Protein AF-A0A7C7T2K6-F1 (afdb_monomer_lite)

Structure (mmCIF, N/CA/C/O backbone):
data_AF-A0A7C7T2K6-F1
#
_entry.id   AF-A0A7C7T2K6-F1
#
loop_
_atom_site.group_PDB
_atom_site.id
_atom_site.type_symbol
_atom_site.label_atom_id
_atom_site.label_alt_id
_atom_site.label_comp_id
_atom_site.l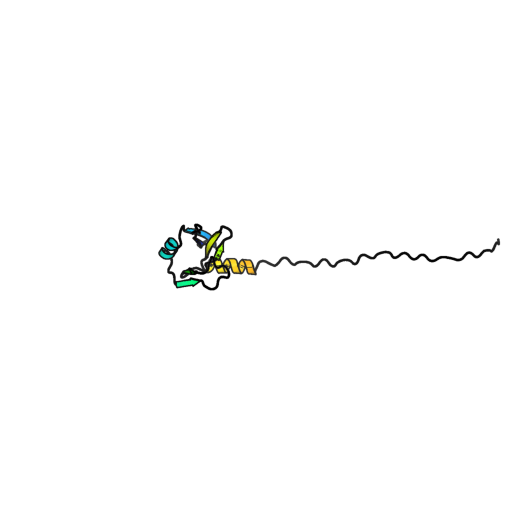abel_asym_id
_atom_site.label_entity_id
_atom_site.label_seq_id
_atom_site.pdbx_PDB_ins_code
_atom_site.Cartn_x
_atom_site.Cartn_y
_atom_site.Cartn_z
_atom_site.occupancy
_atom_site.B_iso_or_equiv
_atom_site.auth_seq_id
_atom_site.auth_comp_id
_atom_site.auth_asym_id
_atom_site.auth_atom_id
_atom_site.pdbx_PDB_model_num
ATOM 1 N N . MET A 1 1 ? -1.833 12.407 19.588 1.00 33.97 1 MET A N 1
ATOM 2 C CA . MET A 1 1 ? -1.896 13.412 18.507 1.00 33.97 1 MET A CA 1
ATOM 3 C C . MET A 1 1 ? -1.923 12.657 17.193 1.00 33.97 1 MET A C 1
ATOM 5 O O . MET A 1 1 ? -0.960 11.963 16.897 1.00 33.97 1 MET A O 1
ATOM 9 N N . ALA A 1 2 ? -3.052 12.675 16.485 1.00 42.25 2 ALA A N 1
ATOM 10 C CA . ALA A 1 2 ? -3.179 11.984 15.209 1.00 42.25 2 ALA A CA 1
ATOM 11 C C . ALA A 1 2 ? -2.419 12.794 14.154 1.00 42.25 2 ALA A C 1
ATOM 13 O O . ALA A 1 2 ? -2.930 13.795 13.653 1.00 42.25 2 ALA A O 1
ATOM 14 N N . ASN A 1 3 ? -1.171 12.410 13.867 1.00 53.78 3 ASN A N 1
ATOM 15 C CA . ASN A 1 3 ? -0.511 12.874 12.652 1.00 53.78 3 ASN A CA 1
ATOM 16 C C . ASN A 1 3 ? -1.465 12.555 11.497 1.00 53.78 3 ASN A C 1
ATOM 18 O O . ASN A 1 3 ? -1.864 11.403 11.348 1.00 53.78 3 ASN A O 1
ATOM 22 N N . GLN A 1 4 ? -1.867 13.572 10.740 1.00 61.81 4 GLN A N 1
ATOM 23 C CA . GLN A 1 4 ? -2.707 13.438 9.552 1.00 61.81 4 GLN A CA 1
ATOM 24 C C . GLN A 1 4 ? -1.940 12.595 8.525 1.00 61.81 4 GLN A C 1
ATOM 26 O O . GLN A 1 4 ? -1.130 13.109 7.757 1.00 61.81 4 GLN A O 1
ATOM 31 N N . ARG A 1 5 ? -2.107 11.273 8.590 1.00 78.62 5 ARG A N 1
ATOM 32 C CA . ARG A 1 5 ? -1.467 10.325 7.682 1.00 78.62 5 ARG A CA 1
ATOM 33 C C . ARG A 1 5 ? -2.317 10.246 6.429 1.00 78.62 5 ARG A C 1
ATOM 35 O O . ARG A 1 5 ? -3.503 9.946 6.496 1.00 78.62 5 ARG A O 1
ATOM 42 N N . THR A 1 6 ? -1.704 10.522 5.288 1.00 90.75 6 THR A N 1
ATOM 43 C CA . THR A 1 6 ? -2.339 10.293 3.991 1.00 90.75 6 THR A CA 1
ATOM 44 C C . THR A 1 6 ? -2.191 8.824 3.626 1.00 90.75 6 THR A C 1
ATOM 46 O O . THR A 1 6 ? -1.108 8.256 3.774 1.00 90.75 6 THR A O 1
ATOM 49 N N . PHE A 1 7 ? -3.260 8.216 3.127 1.00 93.00 7 PHE A N 1
ATOM 50 C CA . PHE A 1 7 ? -3.240 6.846 2.631 1.00 93.00 7 PHE A CA 1
ATOM 51 C C . PHE A 1 7 ? -3.179 6.878 1.108 1.00 93.00 7 PHE A C 1
ATOM 53 O O . PHE A 1 7 ? -4.046 7.455 0.464 1.00 93.00 7 PHE A O 1
ATOM 60 N N . ARG A 1 8 ? -2.148 6.286 0.515 1.00 94.88 8 ARG A N 1
ATOM 61 C CA . ARG A 1 8 ? -1.909 6.298 -0.928 1.00 94.88 8 ARG A CA 1
ATOM 62 C C . ARG A 1 8 ? -2.098 4.904 -1.492 1.00 94.88 8 ARG A C 1
ATOM 64 O O . ARG A 1 8 ? -1.407 3.982 -1.078 1.00 94.88 8 ARG A O 1
ATOM 71 N N . VAL A 1 9 ? -2.966 4.766 -2.485 1.00 95.31 9 VAL A N 1
ATOM 72 C CA . VAL A 1 9 ? -3.097 3.539 -3.274 1.00 95.31 9 VAL A CA 1
ATOM 73 C C . VAL A 1 9 ? -2.373 3.726 -4.597 1.00 95.31 9 VAL A C 1
ATOM 75 O O . VAL A 1 9 ? -2.717 4.615 -5.377 1.00 95.31 9 VAL A O 1
ATOM 78 N N . VAL A 1 10 ? -1.377 2.885 -4.856 1.00 95.31 10 VAL A N 1
ATOM 79 C CA . VAL A 1 10 ? -0.640 2.846 -6.118 1.00 95.31 10 VAL A CA 1
ATOM 80 C C . VAL A 1 10 ? -1.147 1.686 -6.956 1.00 95.31 10 VAL A C 1
ATOM 82 O O . VAL A 1 10 ? -1.151 0.529 -6.542 1.00 95.31 10 VAL A O 1
ATOM 85 N N . THR A 1 11 ? -1.579 2.018 -8.160 1.00 94.88 11 THR A N 1
ATOM 86 C CA . THR A 1 11 ? -2.127 1.091 -9.145 1.00 94.88 11 THR A CA 1
ATOM 87 C C . THR A 1 11 ? -1.363 1.228 -10.449 1.00 94.88 11 THR A C 1
ATOM 89 O O . THR A 1 11 ? -0.691 2.236 -10.686 1.00 94.88 11 THR A O 1
ATOM 92 N N . ARG A 1 12 ? -1.480 0.224 -11.312 1.00 92.19 12 ARG A N 1
ATOM 93 C CA . ARG A 1 12 ? -0.952 0.284 -12.670 1.00 92.19 12 ARG A CA 1
ATOM 94 C C . ARG A 1 12 ? -2.091 0.553 -13.648 1.00 92.19 12 ARG A C 1
ATOM 96 O O . ARG A 1 12 ? -3.142 -0.077 -13.580 1.00 92.19 12 ARG A O 1
ATOM 103 N N . GLY A 1 13 ? -1.916 1.533 -14.529 1.00 87.12 13 GLY A N 1
ATOM 104 C CA . GLY A 1 13 ? -2.834 1.774 -15.638 1.00 87.12 13 GLY A CA 1
ATOM 105 C C . GLY A 1 13 ? -2.653 0.734 -16.746 1.00 87.12 13 GLY A C 1
ATOM 106 O O . GLY A 1 13 ? -1.614 0.086 -16.826 1.00 87.12 13 GLY A O 1
ATOM 107 N N . ALA A 1 14 ? -3.626 0.632 -17.655 1.00 83.81 14 ALA A N 1
ATOM 108 C CA . ALA A 1 14 ? -3.577 -0.301 -18.790 1.00 83.81 14 ALA A CA 1
ATOM 109 C C . ALA A 1 14 ? -2.324 -0.138 -19.678 1.00 83.81 14 ALA A C 1
ATOM 111 O O . ALA A 1 14 ? -1.856 -1.101 -20.274 1.00 83.81 14 ALA A O 1
ATOM 112 N N . ASN A 1 15 ? -1.750 1.068 -19.721 1.00 85.56 15 ASN A N 1
ATOM 113 C CA . ASN A 1 15 ? -0.539 1.375 -20.487 1.00 85.56 15 ASN A CA 1
ATOM 114 C C . ASN A 1 15 ? 0.760 1.034 -19.735 1.00 85.56 15 ASN A C 1
ATOM 116 O O . ASN A 1 15 ? 1.849 1.276 -20.240 1.00 85.56 15 ASN A O 1
ATOM 120 N N . GLY A 1 16 ? 0.660 0.507 -18.514 1.00 83.12 16 GLY A N 1
ATOM 121 C CA . GLY A 1 16 ? 1.800 0.197 -17.660 1.00 83.12 16 GLY A CA 1
ATOM 122 C C . GLY A 1 16 ? 2.245 1.335 -16.738 1.00 83.12 16 GLY A C 1
ATOM 123 O O . GLY A 1 16 ? 3.079 1.079 -15.869 1.00 83.12 16 GLY A O 1
ATOM 124 N N . ASP A 1 17 ? 1.672 2.534 -16.875 1.00 89.38 17 ASP A N 1
ATOM 125 C CA . ASP A 1 17 ? 1.994 3.707 -16.053 1.00 89.38 17 ASP A CA 1
ATOM 126 C C . ASP A 1 17 ? 1.521 3.558 -14.602 1.00 89.38 17 ASP A C 1
ATOM 128 O O . ASP A 1 17 ? 0.419 3.069 -14.336 1.00 89.38 17 ASP A O 1
ATOM 132 N N . LEU A 1 18 ? 2.320 4.051 -13.652 1.00 92.12 18 LEU A N 1
ATOM 133 C CA . LEU A 1 18 ? 1.944 4.090 -12.240 1.00 92.12 18 LEU A CA 1
ATOM 134 C C . LEU A 1 18 ? 0.970 5.240 -11.963 1.00 92.12 18 LEU A C 1
ATOM 136 O O . LEU A 1 18 ? 1.234 6.400 -12.276 1.00 92.12 18 LEU A O 1
ATOM 140 N N . ARG A 1 19 ? -0.149 4.921 -11.313 1.00 93.62 19 ARG A N 1
ATOM 141 C CA . ARG A 1 19 ? -1.163 5.876 -10.859 1.00 93.62 19 ARG A CA 1
ATOM 142 C C . ARG A 1 19 ? -1.271 5.819 -9.348 1.00 93.62 19 ARG A C 1
ATOM 144 O O . ARG A 1 19 ? -1.485 4.752 -8.784 1.00 93.62 19 ARG A O 1
ATOM 151 N N . SER A 1 20 ? -1.155 6.972 -8.703 1.00 93.50 20 SER A N 1
ATOM 152 C CA . SER A 1 20 ? -1.324 7.104 -7.255 1.00 93.50 20 SER A CA 1
ATOM 153 C C . SER A 1 20 ? -2.622 7.838 -6.950 1.00 93.50 20 SER A C 1
ATOM 155 O O . SER A 1 20 ? -2.889 8.881 -7.547 1.00 93.50 20 SER A O 1
ATOM 157 N N . LYS A 1 21 ? -3.414 7.304 -6.023 1.00 93.25 21 LYS A N 1
ATOM 158 C CA . LYS A 1 21 ? -4.607 7.957 -5.487 1.00 93.25 21 LYS A CA 1
ATOM 159 C C . LYS A 1 21 ? -4.454 8.128 -3.98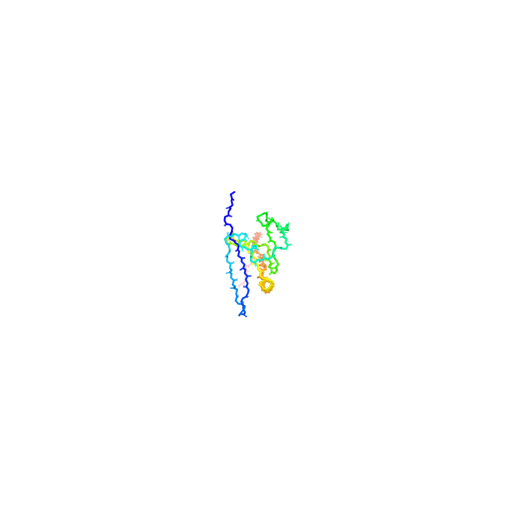3 1.00 93.25 21 LYS A C 1
ATOM 161 O O . LYS A 1 21 ? -4.268 7.144 -3.271 1.00 93.25 21 LYS A O 1
ATOM 166 N N . ASP A 1 22 ? -4.561 9.368 -3.532 1.00 93.44 22 ASP A N 1
ATOM 167 C CA . ASP A 1 22 ? -4.403 9.734 -2.130 1.00 93.44 22 ASP A CA 1
ATOM 168 C C . ASP A 1 22 ? -5.774 9.862 -1.457 1.00 93.44 22 ASP A C 1
ATOM 170 O O . ASP A 1 22 ? -6.724 10.393 -2.035 1.00 93.44 22 ASP A O 1
ATOM 174 N N . TYR A 1 23 ? -5.858 9.372 -0.227 1.00 92.12 23 TYR A N 1
ATOM 175 C CA . TYR A 1 23 ? -7.033 9.392 0.627 1.00 92.12 23 TYR A CA 1
ATOM 176 C C . TYR A 1 23 ? -6.696 10.103 1.944 1.00 92.12 23 TYR A C 1
ATOM 178 O O . TYR A 1 23 ? -5.623 9.870 2.515 1.00 92.12 23 TYR A O 1
ATOM 186 N N . PRO A 1 24 ? -7.599 10.964 2.442 1.00 90.06 24 PRO A N 1
ATOM 187 C CA . PRO A 1 24 ? -7.343 11.776 3.629 1.00 90.06 24 PRO A CA 1
ATOM 188 C C . PRO A 1 24 ? -7.473 10.990 4.941 1.00 90.06 24 PRO A C 1
ATOM 190 O O . PRO A 1 24 ? -6.942 11.424 5.958 1.00 90.06 24 PRO A O 1
ATOM 193 N N . SER A 1 25 ? -8.182 9.857 4.937 1.00 90.69 25 SER A N 1
ATOM 194 C CA . SER A 1 25 ? -8.430 9.039 6.125 1.00 90.69 25 SER A CA 1
ATOM 195 C C . SER A 1 25 ? -8.482 7.550 5.797 1.00 90.69 25 SER A C 1
ATOM 197 O O . SER A 1 25 ? -8.723 7.156 4.654 1.00 90.69 25 SER A O 1
ATOM 199 N N . GLU A 1 26 ? -8.291 6.729 6.828 1.00 89.25 26 GLU A N 1
ATOM 200 C CA . GLU A 1 26 ? -8.407 5.273 6.746 1.00 89.25 26 GLU A CA 1
ATOM 201 C C . GLU A 1 26 ? -9.836 4.850 6.395 1.00 89.25 26 GLU A C 1
ATOM 203 O O . GLU A 1 26 ? -10.040 4.016 5.520 1.00 89.25 26 GLU A O 1
ATOM 208 N N . GLU A 1 27 ? -10.834 5.496 7.005 1.00 89.69 27 GLU A N 1
ATOM 209 C CA . GLU A 1 27 ? -12.256 5.231 6.755 1.00 89.69 27 GLU A CA 1
ATOM 210 C C . GLU A 1 27 ? -12.622 5.404 5.276 1.00 89.69 27 GLU A C 1
ATOM 212 O O . GLU A 1 27 ? -13.367 4.597 4.722 1.00 89.69 27 GLU A O 1
ATOM 217 N N . SER A 1 28 ? -12.044 6.412 4.610 1.00 90.69 28 SER A N 1
ATOM 218 C CA . SER A 1 28 ? -12.247 6.633 3.171 1.00 90.69 28 SER A CA 1
ATOM 219 C C . SER A 1 28 ? -11.741 5.455 2.337 1.00 90.69 28 SER A C 1
ATOM 221 O O . SER A 1 28 ? -12.278 5.165 1.270 1.00 90.69 28 SER A O 1
ATOM 223 N N . LEU A 1 29 ? -10.690 4.783 2.810 1.00 90.56 29 LEU A N 1
ATOM 224 C CA . LEU A 1 29 ? -10.106 3.632 2.141 1.00 90.56 29 LEU A CA 1
ATOM 225 C C . LEU A 1 29 ? -10.916 2.356 2.416 1.00 90.56 29 LEU A C 1
ATOM 227 O O . LEU A 1 29 ? -11.178 1.604 1.480 1.00 90.56 29 LEU A O 1
ATOM 231 N N . VAL A 1 30 ? -11.394 2.168 3.651 1.00 92.12 30 VAL A N 1
ATOM 232 C CA . VAL A 1 30 ? -12.280 1.056 4.054 1.00 92.12 30 VAL A CA 1
ATOM 233 C C . VAL A 1 30 ? -13.620 1.087 3.313 1.00 92.12 30 VAL A C 1
ATOM 235 O O . VAL A 1 30 ? -14.159 0.044 2.962 1.00 92.12 30 VAL A O 1
ATOM 238 N N . GLN A 1 31 ? -14.156 2.270 3.005 1.00 92.00 31 GLN A N 1
ATOM 239 C CA . GLN A 1 31 ? -15.373 2.382 2.190 1.00 92.00 31 GLN A CA 1
ATOM 240 C C . GLN A 1 31 ? -15.174 1.917 0.740 1.00 92.00 31 GLN A C 1
ATOM 242 O O . GLN A 1 31 ? -16.126 1.485 0.094 1.00 92.00 31 GLN A O 1
ATOM 247 N N . MET A 1 32 ? -13.950 2.022 0.219 1.00 92.25 32 MET A N 1
ATOM 248 C CA . MET A 1 32 ? -13.624 1.701 -1.173 1.00 92.25 32 MET A CA 1
ATOM 249 C C . MET A 1 32 ? -13.074 0.280 -1.346 1.00 92.25 32 MET A C 1
ATOM 251 O O . MET A 1 32 ? -13.132 -0.261 -2.450 1.00 92.25 32 MET A O 1
ATOM 255 N N . HIS A 1 33 ? -12.523 -0.314 -0.285 1.00 93.31 33 HIS A N 1
ATOM 256 C CA . HIS A 1 33 ? -11.866 -1.616 -0.310 1.00 93.31 33 HIS A CA 1
ATOM 257 C C . HIS A 1 33 ? -12.298 -2.479 0.875 1.00 93.31 33 HIS A C 1
ATOM 259 O O . HIS A 1 33 ? -12.346 -2.028 2.013 1.00 93.31 33 HIS A O 1
ATOM 265 N N . GLU A 1 34 ? -12.541 -3.760 0.613 1.00 95.19 34 GLU A N 1
ATOM 266 C CA . GLU A 1 34 ? -12.896 -4.727 1.649 1.00 95.19 34 GLU A CA 1
ATOM 267 C C . GLU A 1 34 ? -11.695 -5.000 2.566 1.00 95.19 34 GLU A C 1
ATOM 269 O O . GLU A 1 34 ? -10.661 -5.502 2.117 1.00 95.19 34 GLU A O 1
ATOM 274 N N . GLN A 1 35 ? -11.823 -4.668 3.851 1.00 94.88 35 GLN A N 1
ATOM 275 C CA . GLN A 1 35 ? -10.833 -5.024 4.861 1.00 94.88 35 GLN A CA 1
ATOM 276 C C . GLN A 1 35 ? -10.898 -6.531 5.137 1.00 94.88 35 GLN A C 1
ATOM 278 O O . GLN A 1 35 ? -11.943 -7.056 5.510 1.00 94.88 35 GLN A O 1
ATOM 283 N N . ILE A 1 36 ? -9.765 -7.215 4.994 1.00 94.81 36 ILE A N 1
ATOM 284 C CA . ILE A 1 36 ? -9.630 -8.659 5.248 1.00 94.81 36 ILE A CA 1
ATOM 285 C C . ILE A 1 36 ? -8.901 -8.965 6.554 1.00 94.81 36 ILE A C 1
ATOM 287 O O . ILE A 1 36 ? -8.920 -10.100 7.024 1.00 94.81 36 ILE A O 1
ATOM 291 N N . GLY A 1 37 ? -8.242 -7.969 7.142 1.00 93.44 37 GLY A N 1
ATOM 292 C CA . GLY A 1 37 ? -7.513 -8.143 8.384 1.00 93.44 37 GLY A CA 1
ATOM 293 C C . GLY A 1 37 ? -6.786 -6.885 8.821 1.00 93.44 37 GLY A C 1
ATOM 294 O O . GLY A 1 37 ? -7.101 -5.770 8.399 1.00 93.44 37 GLY A O 1
ATOM 295 N N . VAL A 1 38 ? -5.805 -7.096 9.686 1.00 93.69 38 VAL A N 1
ATOM 296 C CA . VAL A 1 38 ? -4.975 -6.065 10.301 1.00 93.69 38 VAL A CA 1
ATOM 297 C C . VAL A 1 38 ? -3.525 -6.540 10.265 1.00 93.69 38 VAL A C 1
ATOM 299 O O . VAL A 1 38 ? -3.267 -7.725 10.475 1.00 93.69 38 VAL A O 1
ATOM 302 N N . ASP A 1 39 ? -2.587 -5.638 9.986 1.00 90.31 39 ASP A N 1
ATOM 303 C CA . ASP A 1 39 ? -1.161 -5.963 9.991 1.00 90.31 39 ASP A CA 1
ATOM 304 C C . ASP A 1 39 ? -0.581 -5.991 11.415 1.00 90.31 39 ASP A C 1
ATOM 306 O O . ASP A 1 39 ? -0.690 -5.015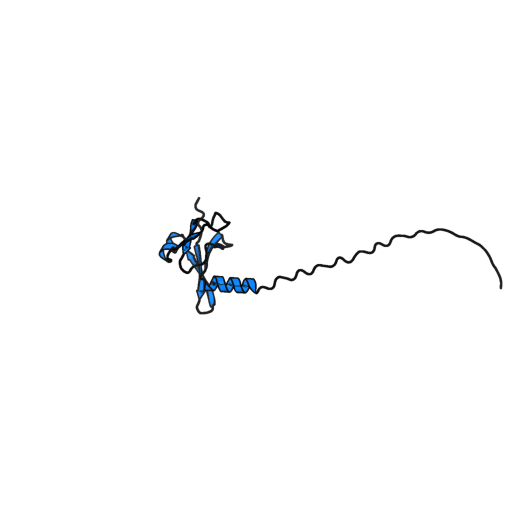 12.157 1.00 90.31 39 ASP A O 1
ATOM 310 N N . ASP A 1 40 ? 0.080 -7.093 11.784 1.00 88.81 40 ASP A N 1
ATOM 311 C CA . ASP A 1 40 ? 0.841 -7.232 13.042 1.00 88.81 40 ASP A CA 1
ATOM 312 C C . ASP A 1 40 ? 2.315 -7.626 12.804 1.00 88.81 40 ASP A C 1
ATOM 314 O O . ASP A 1 40 ? 3.107 -7.800 13.730 1.00 88.81 40 ASP A O 1
ATOM 318 N N . CYS A 1 41 ? 2.739 -7.754 11.546 1.00 81.19 41 CYS A N 1
ATOM 319 C CA . CYS A 1 41 ? 4.080 -8.242 11.222 1.00 81.19 41 CYS A CA 1
ATOM 320 C C . CYS A 1 41 ? 5.108 -7.114 11.044 1.00 81.19 41 CYS A C 1
ATOM 322 O O . CYS A 1 41 ? 6.313 -7.374 11.105 1.00 81.19 41 CYS A O 1
ATOM 324 N N . SER A 1 42 ? 4.674 -5.865 10.853 1.00 82.44 42 SER A N 1
ATOM 325 C CA . SER A 1 42 ? 5.582 -4.737 10.618 1.00 82.44 42 SER A CA 1
ATOM 326 C C . SER A 1 42 ? 6.526 -4.464 11.795 1.00 82.44 42 SER A C 1
ATOM 328 O O . SER A 1 42 ? 6.142 -4.500 12.963 1.00 82.44 42 SER A O 1
ATOM 330 N N . THR A 1 43 ? 7.789 -4.139 11.514 1.00 82.62 43 THR A N 1
ATOM 331 C CA . THR A 1 43 ? 8.734 -3.657 12.543 1.00 82.62 43 THR A CA 1
ATOM 332 C C . THR A 1 43 ? 8.406 -2.240 13.003 1.00 82.62 43 THR A C 1
ATOM 334 O O . THR A 1 43 ? 8.717 -1.867 14.132 1.00 82.62 43 THR A O 1
ATOM 337 N N . ASP A 1 44 ? 7.745 -1.464 12.148 1.00 83.12 44 ASP A N 1
ATOM 338 C CA . ASP A 1 44 ? 7.250 -0.142 12.489 1.00 83.12 44 ASP A CA 1
ATOM 339 C C . ASP A 1 44 ? 5.907 -0.237 13.227 1.00 83.12 44 ASP A C 1
ATOM 341 O O . ASP A 1 44 ? 4.879 -0.595 12.648 1.00 83.12 44 ASP A O 1
ATOM 345 N N . LEU A 1 45 ? 5.907 0.138 14.511 1.00 82.75 45 LEU A N 1
ATOM 346 C CA . LEU A 1 45 ? 4.697 0.235 15.338 1.00 82.75 45 LEU A CA 1
ATOM 347 C C . LEU A 1 45 ? 3.676 1.219 14.760 1.00 82.75 45 LEU A C 1
ATOM 349 O O . LEU A 1 45 ? 2.499 1.147 15.093 1.00 82.75 45 LEU A O 1
ATOM 353 N N . SER A 1 46 ? 4.123 2.148 13.912 1.00 82.31 46 SER A N 1
ATOM 354 C CA . SER A 1 46 ? 3.248 3.105 13.250 1.00 82.31 46 SER A CA 1
ATOM 355 C C . SER A 1 46 ? 2.378 2.456 12.162 1.00 82.31 46 SER A C 1
ATOM 357 O O . SER A 1 46 ? 1.311 2.995 11.863 1.00 82.31 46 SER A O 1
ATOM 359 N N . LEU A 1 47 ? 2.800 1.307 11.620 1.00 87.12 47 LEU A N 1
ATOM 360 C CA . LEU A 1 47 ? 2.076 0.541 10.601 1.00 87.12 47 LEU A CA 1
ATOM 361 C C . LEU A 1 47 ? 1.278 -0.627 11.177 1.00 87.12 47 LEU A C 1
ATOM 363 O O . LEU A 1 47 ? 0.276 -1.026 10.589 1.00 87.12 47 LEU A O 1
ATOM 367 N N . ARG A 1 48 ? 1.701 -1.161 12.328 1.00 89.62 48 ARG A N 1
ATOM 368 C CA . ARG A 1 48 ? 0.928 -2.184 13.036 1.00 89.62 48 ARG A CA 1
ATOM 369 C C . ARG A 1 48 ? -0.461 -1.668 13.377 1.00 89.62 48 ARG A C 1
ATOM 371 O O . ARG A 1 48 ? -0.639 -0.502 13.728 1.00 89.62 48 ARG A O 1
ATOM 378 N N . GLY A 1 49 ? -1.443 -2.554 13.316 1.00 90.00 49 GLY A N 1
ATOM 379 C CA . GLY A 1 49 ? -2.831 -2.199 13.577 1.00 90.00 49 GLY A CA 1
ATOM 380 C C . GLY A 1 49 ? -3.550 -1.598 12.369 1.00 90.00 49 GLY A C 1
ATOM 381 O O . GLY A 1 49 ? -4.766 -1.440 12.431 1.00 90.00 49 GLY A O 1
ATOM 382 N N . LEU A 1 50 ? -2.846 -1.300 11.270 1.00 92.69 50 LEU A N 1
ATOM 383 C CA . LEU A 1 50 ? -3.480 -0.792 10.058 1.00 92.69 50 LEU A CA 1
ATOM 384 C C . LEU A 1 50 ? -4.169 -1.911 9.259 1.00 92.69 50 LEU A C 1
ATOM 386 O O . LEU A 1 50 ? -3.722 -3.064 9.278 1.00 92.69 50 LEU A O 1
ATOM 390 N N . PRO A 1 51 ? -5.244 -1.577 8.531 1.00 94.25 51 PRO A N 1
ATOM 391 C CA . PRO A 1 51 ? -6.047 -2.537 7.794 1.00 94.25 51 PRO A CA 1
ATOM 392 C C . PRO A 1 51 ? -5.286 -3.142 6.614 1.00 94.25 51 PRO A C 1
ATOM 394 O O . PRO A 1 51 ? -4.655 -2.445 5.822 1.00 94.25 51 PRO A O 1
ATOM 397 N N . ILE A 1 52 ? -5.427 -4.454 6.452 1.00 94.44 52 ILE A N 1
ATOM 398 C CA . ILE A 1 52 ? -5.064 -5.152 5.221 1.00 94.44 52 ILE A CA 1
ATOM 399 C C . ILE A 1 52 ? -6.329 -5.258 4.375 1.00 94.44 52 ILE A C 1
ATOM 401 O O . ILE A 1 52 ? -7.368 -5.719 4.854 1.00 94.44 52 ILE A O 1
ATOM 405 N N . PHE A 1 53 ? -6.238 -4.849 3.112 1.00 95.81 53 PHE A N 1
ATOM 406 C CA . PHE A 1 53 ? -7.366 -4.822 2.185 1.00 95.81 53 PHE A CA 1
ATOM 407 C C . PHE A 1 53 ? -7.272 -5.915 1.126 1.00 95.81 53 PHE A C 1
ATOM 409 O O . PHE A 1 53 ? -6.193 -6.255 0.639 1.00 95.81 53 PHE A O 1
ATOM 416 N N . ARG A 1 54 ? -8.427 -6.430 0.700 1.00 95.06 54 ARG A N 1
ATOM 417 C CA . ARG A 1 54 ? -8.514 -7.391 -0.397 1.00 95.06 54 ARG A CA 1
ATOM 418 C C . ARG A 1 54 ? -7.981 -6.773 -1.690 1.00 95.06 54 ARG A C 1
ATOM 420 O O . ARG A 1 54 ? -8.468 -5.743 -2.148 1.00 95.06 54 ARG A O 1
ATOM 427 N N . GLY A 1 55 ? -7.008 -7.442 -2.307 1.00 93.94 55 GLY A N 1
ATOM 428 C CA . GLY A 1 55 ? -6.439 -7.018 -3.590 1.00 93.94 55 GLY A CA 1
ATOM 429 C C . GLY A 1 55 ? -5.462 -5.843 -3.502 1.00 93.94 55 GLY A C 1
ATOM 430 O O . GLY A 1 55 ? -5.058 -5.331 -4.544 1.00 93.94 55 GLY A O 1
ATOM 431 N N . LEU A 1 56 ? -5.063 -5.436 -2.295 1.00 95.62 56 LEU A N 1
ATOM 432 C CA . LEU A 1 56 ? -3.972 -4.495 -2.068 1.00 95.62 56 LEU A CA 1
ATOM 433 C C . LEU A 1 56 ? -2.875 -5.157 -1.225 1.00 95.62 56 LEU A C 1
ATOM 435 O O . LEU A 1 56 ? -3.137 -5.995 -0.369 1.00 95.62 56 LEU A O 1
ATOM 439 N N . ILE A 1 57 ? -1.638 -4.759 -1.485 1.00 94.81 57 ILE A N 1
ATOM 440 C CA . ILE A 1 57 ? -0.420 -5.144 -0.783 1.00 94.81 57 ILE A CA 1
ATOM 441 C C . ILE A 1 57 ? 0.028 -3.940 0.043 1.00 94.81 57 ILE A C 1
ATOM 443 O O . ILE A 1 57 ? 0.128 -2.831 -0.478 1.00 94.81 57 ILE A O 1
ATOM 447 N N . GLY A 1 58 ? 0.294 -4.136 1.326 1.00 86.94 58 GLY A N 1
ATOM 448 C CA . GLY A 1 58 ? 0.560 -3.053 2.278 1.00 86.94 58 GLY A CA 1
ATOM 449 C C . GLY A 1 58 ? -0.341 -3.196 3.502 1.00 86.94 58 GLY A C 1
ATOM 450 O O . GLY A 1 58 ? -1.302 -3.966 3.451 1.00 86.94 58 GLY A O 1
ATOM 451 N N . PRO A 1 59 ? -0.030 -2.523 4.617 1.00 92.69 59 PRO A N 1
ATOM 452 C CA . PRO A 1 59 ? 0.529 -1.170 4.726 1.00 92.69 59 PRO A CA 1
ATOM 453 C C . PRO A 1 59 ? 2.057 -1.091 4.598 1.00 92.69 59 PRO A C 1
ATOM 455 O O . PRO A 1 59 ? 2.791 -1.836 5.236 1.00 92.69 59 PRO A O 1
ATOM 458 N N . MET A 1 60 ? 2.558 -0.143 3.805 1.00 92.19 60 MET A N 1
ATOM 459 C CA . MET A 1 60 ? 3.992 0.145 3.688 1.00 92.19 60 MET A CA 1
ATOM 460 C C . MET A 1 60 ? 4.286 1.619 3.983 1.00 92.19 60 MET A C 1
ATOM 462 O O . MET A 1 60 ? 3.467 2.483 3.660 1.00 92.19 60 MET A O 1
ATOM 466 N N . PRO A 1 61 ? 5.453 1.950 4.557 1.00 90.25 61 PRO A N 1
ATOM 467 C CA . PRO A 1 61 ? 5.823 3.337 4.783 1.00 90.25 61 PRO A CA 1
ATOM 468 C C . PRO A 1 61 ? 6.267 3.983 3.463 1.00 90.25 61 PRO A C 1
ATOM 470 O O . PRO A 1 61 ? 7.113 3.445 2.748 1.00 90.25 61 PRO A O 1
ATOM 473 N N . ASP A 1 62 ? 5.728 5.159 3.142 1.00 86.56 62 ASP A N 1
ATOM 474 C CA . ASP A 1 62 ? 6.234 6.003 2.059 1.00 86.56 62 ASP A CA 1
ATOM 475 C C . ASP A 1 62 ? 7.190 7.067 2.620 1.00 86.56 62 ASP A C 1
ATOM 477 O O . ASP A 1 62 ? 6.973 7.653 3.681 1.00 86.56 62 ASP A O 1
ATOM 481 N N . SER A 1 63 ? 8.222 7.387 1.843 1.00 77.31 63 SER A N 1
ATOM 482 C CA . SER A 1 63 ? 9.205 8.447 2.101 1.00 77.31 63 SER A CA 1
ATOM 483 C C . SER A 1 63 ? 8.590 9.825 2.391 1.00 77.31 63 SER A C 1
ATOM 485 O O . SER A 1 63 ? 9.228 10.666 3.019 1.00 77.31 63 SER A O 1
ATOM 487 N N . LYS A 1 64 ? 7.343 10.060 1.963 1.00 78.06 64 LYS A N 1
ATOM 488 C CA . LYS A 1 64 ? 6.596 11.310 2.186 1.00 78.06 64 LYS A CA 1
ATOM 489 C C . LYS A 1 64 ? 5.733 11.302 3.457 1.00 78.06 64 LYS A C 1
ATOM 491 O O . LYS A 1 64 ? 4.881 12.171 3.605 1.00 78.06 64 LYS A O 1
ATOM 496 N N . GLY A 1 65 ? 5.903 10.317 4.343 1.00 84.19 65 GLY A N 1
ATOM 497 C CA . GLY A 1 65 ? 5.092 10.171 5.561 1.00 84.19 65 GLY A CA 1
ATOM 498 C C . GLY A 1 65 ? 3.654 9.701 5.303 1.00 84.19 65 GLY A C 1
ATOM 499 O O . GLY A 1 65 ? 2.816 9.760 6.201 1.00 84.19 65 GLY A O 1
ATOM 500 N N . ALA A 1 66 ? 3.370 9.244 4.081 1.00 89.94 66 ALA A N 1
ATOM 501 C CA . ALA A 1 66 ? 2.120 8.592 3.716 1.00 89.94 66 ALA A CA 1
ATOM 502 C C . ALA A 1 66 ? 2.220 7.079 3.960 1.00 89.94 66 ALA A C 1
ATOM 504 O O . ALA A 1 66 ? 3.307 6.502 3.904 1.00 89.94 66 ALA A O 1
ATOM 505 N N . ILE A 1 67 ? 1.083 6.432 4.194 1.00 93.12 67 ILE A N 1
ATOM 506 C CA . ILE A 1 67 ? 0.977 4.970 4.204 1.00 93.12 67 ILE A CA 1
ATOM 507 C C . ILE A 1 67 ? 0.609 4.534 2.794 1.00 93.12 67 ILE A C 1
ATOM 509 O O . ILE A 1 67 ? -0.382 5.008 2.240 1.00 93.12 67 ILE A O 1
ATOM 513 N N . ARG A 1 68 ? 1.398 3.640 2.209 1.00 94.44 68 ARG A N 1
ATOM 514 C CA . ARG A 1 68 ? 1.224 3.167 0.841 1.00 94.44 68 ARG A CA 1
ATOM 515 C C . ARG A 1 68 ? 0.626 1.768 0.812 1.00 94.44 68 ARG A C 1
ATOM 517 O O . ARG A 1 68 ? 1.097 0.864 1.499 1.00 94.44 68 ARG A O 1
ATOM 524 N N . TYR A 1 69 ? -0.368 1.609 -0.045 1.00 95.56 69 TYR A N 1
ATOM 525 C CA . TYR A 1 69 ? -0.903 0.339 -0.502 1.00 95.56 69 TYR A CA 1
ATOM 526 C C . TYR A 1 69 ? -0.676 0.228 -2.005 1.00 95.56 69 TYR A C 1
ATOM 528 O O . TYR A 1 69 ? -0.740 1.223 -2.725 1.00 95.56 69 TYR A O 1
ATOM 536 N N . GLU A 1 70 ? -0.418 -0.972 -2.494 1.00 95.25 70 GLU A N 1
ATOM 537 C CA . GLU A 1 70 ? -0.073 -1.232 -3.889 1.00 95.25 70 GLU A CA 1
ATOM 538 C C . GLU A 1 70 ? -0.942 -2.357 -4.439 1.00 95.25 70 GLU A C 1
ATOM 540 O O . GLU A 1 70 ? -1.226 -3.324 -3.744 1.00 95.25 70 GLU A O 1
ATOM 545 N N . THR A 1 71 ? -1.356 -2.289 -5.699 1.00 95.38 71 THR A N 1
ATOM 546 C CA . THR A 1 71 ? -1.919 -3.482 -6.355 1.00 95.38 71 THR A CA 1
ATOM 547 C C . THR A 1 71 ? -0.833 -4.553 -6.532 1.00 95.38 71 THR A C 1
ATOM 549 O O . THR A 1 71 ? 0.323 -4.179 -6.756 1.00 95.38 71 THR A O 1
ATOM 552 N N . PRO A 1 72 ? -1.172 -5.858 -6.538 1.00 94.69 72 PRO A N 1
ATOM 553 C CA . PRO A 1 72 ? -0.209 -6.944 -6.740 1.00 94.69 72 PRO A CA 1
ATOM 554 C C . PRO A 1 72 ? 0.702 -6.744 -7.956 1.00 94.69 72 PRO A C 1
ATOM 556 O O . PRO A 1 72 ? 1.907 -6.951 -7.867 1.00 94.69 72 PRO A O 1
ATOM 559 N N . GLU A 1 73 ? 0.157 -6.240 -9.066 1.00 93.38 73 GLU A N 1
ATOM 560 C CA . GLU A 1 73 ? 0.927 -5.966 -10.284 1.00 93.38 73 GLU A CA 1
ATOM 561 C C . GLU A 1 73 ? 2.042 -4.930 -10.082 1.00 93.38 73 GLU A C 1
ATOM 563 O O . GLU A 1 73 ? 3.139 -5.078 -10.625 1.00 93.38 73 GLU A O 1
ATOM 568 N N . VAL A 1 74 ? 1.766 -3.875 -9.309 1.00 94.69 74 VAL A N 1
ATOM 569 C CA . VAL A 1 74 ? 2.744 -2.827 -8.985 1.00 94.69 74 VAL A CA 1
ATOM 570 C C . VAL A 1 74 ? 3.835 -3.416 -8.106 1.00 94.69 74 VAL A C 1
ATOM 572 O O . VAL A 1 74 ? 5.011 -3.301 -8.450 1.00 94.69 74 VAL A O 1
ATOM 575 N N . PHE A 1 75 ? 3.438 -4.107 -7.036 1.00 93.88 75 PHE A N 1
ATOM 576 C CA . PHE A 1 75 ? 4.368 -4.745 -6.112 1.00 93.88 75 PHE A CA 1
ATOM 577 C C . PHE A 1 75 ? 5.300 -5.719 -6.841 1.00 93.88 75 PHE A C 1
ATOM 579 O O . PHE A 1 75 ? 6.520 -5.648 -6.696 1.00 93.88 75 PHE A O 1
ATOM 586 N N . GLU A 1 76 ? 4.749 -6.597 -7.681 1.00 92.94 76 GLU A N 1
ATOM 587 C CA . GLU A 1 76 ? 5.536 -7.546 -8.463 1.00 92.94 76 GLU A CA 1
ATOM 588 C C . GLU A 1 76 ? 6.501 -6.857 -9.424 1.00 92.94 76 GLU A C 1
ATOM 590 O O . GLU A 1 76 ? 7.654 -7.271 -9.532 1.00 92.94 76 GLU A O 1
ATOM 595 N N . THR A 1 77 ? 6.043 -5.830 -10.141 1.00 91.56 77 THR A N 1
ATOM 596 C CA . THR A 1 77 ? 6.872 -5.133 -11.132 1.00 91.56 77 THR A CA 1
ATOM 597 C C . THR A 1 77 ? 8.032 -4.418 -10.445 1.00 91.56 77 THR A C 1
ATOM 599 O O . THR A 1 77 ? 9.184 -4.649 -10.809 1.00 91.56 77 THR A O 1
ATOM 602 N N . LEU A 1 78 ? 7.752 -3.640 -9.394 1.00 89.88 78 LEU A N 1
ATOM 603 C CA . LEU A 1 78 ? 8.778 -2.922 -8.635 1.00 89.88 78 LEU A CA 1
ATOM 604 C C . LEU A 1 78 ? 9.761 -3.883 -7.958 1.00 89.88 78 LEU A C 1
ATOM 606 O O . LEU A 1 78 ? 10.967 -3.637 -7.950 1.00 89.88 78 LEU A O 1
ATOM 610 N N . THR A 1 79 ? 9.272 -5.012 -7.443 1.00 89.62 79 THR A N 1
ATOM 611 C CA . THR A 1 79 ? 10.128 -6.036 -6.827 1.00 89.62 79 THR A CA 1
ATOM 612 C C . THR A 1 79 ? 11.032 -6.709 -7.864 1.00 89.62 79 THR A C 1
ATOM 614 O O . THR A 1 79 ? 12.218 -6.935 -7.604 1.00 89.62 79 THR A O 1
ATOM 617 N N . LYS A 1 80 ? 10.514 -6.999 -9.065 1.00 91.44 80 LYS A N 1
ATOM 618 C CA . LYS A 1 80 ? 11.305 -7.545 -10.181 1.00 91.44 80 LYS A CA 1
ATOM 619 C C . LYS A 1 80 ? 12.363 -6.546 -10.650 1.00 91.44 80 LYS A C 1
ATOM 621 O O . LYS A 1 80 ? 13.516 -6.929 -10.816 1.00 91.44 80 LYS A O 1
ATOM 626 N N . GLU A 1 81 ? 12.007 -5.274 -10.817 1.00 89.88 81 GLU A N 1
ATOM 627 C CA . GLU A 1 81 ? 12.956 -4.210 -11.176 1.00 89.88 81 GLU A CA 1
ATOM 628 C C . GLU A 1 81 ? 14.069 -4.068 -10.139 1.00 89.88 81 GLU A C 1
ATOM 630 O O . GLU A 1 81 ? 15.246 -4.023 -10.498 1.00 89.88 81 GLU A O 1
ATOM 635 N N . TRP A 1 82 ? 13.711 -4.080 -8.854 1.00 87.62 82 TRP A N 1
ATOM 636 C CA . TRP A 1 82 ? 14.679 -4.043 -7.765 1.00 87.62 82 TRP A CA 1
ATOM 637 C C . TRP A 1 82 ? 15.619 -5.256 -7.781 1.00 87.62 82 TRP A C 1
ATOM 639 O O . TRP A 1 82 ? 16.827 -5.099 -7.625 1.00 87.62 82 TRP A O 1
ATOM 649 N N . THR A 1 83 ? 15.091 -6.453 -8.045 1.00 87.25 83 THR A N 1
ATOM 650 C CA . THR A 1 83 ? 15.895 -7.685 -8.146 1.00 87.25 83 THR A CA 1
ATOM 651 C C . THR A 1 83 ? 16.837 -7.658 -9.356 1.00 87.25 83 THR A C 1
ATOM 653 O O . THR A 1 83 ? 17.955 -8.167 -9.292 1.00 87.25 83 THR A O 1
ATOM 656 N N . ASN A 1 84 ? 16.407 -7.040 -10.459 1.00 89.06 84 ASN A N 1
ATOM 657 C CA . ASN A 1 84 ? 17.191 -6.920 -11.689 1.00 89.06 84 ASN A CA 1
ATOM 658 C C . ASN A 1 84 ? 18.240 -5.799 -11.636 1.00 89.06 84 ASN A C 1
ATOM 660 O O . ASN A 1 84 ? 19.143 -5.766 -12.478 1.00 89.06 84 ASN A O 1
ATOM 664 N N . ALA A 1 85 ? 18.148 -4.881 -10.670 1.00 83.62 85 ALA A N 1
ATOM 665 C CA . ALA A 1 85 ? 19.139 -3.836 -10.476 1.00 83.62 85 ALA A CA 1
ATOM 666 C C . ALA A 1 85 ? 20.481 -4.466 -10.059 1.00 83.62 85 ALA A C 1
ATOM 668 O O . ALA A 1 85 ? 20.674 -4.885 -8.918 1.00 83.62 85 ALA A O 1
ATOM 669 N N . GLN A 1 86 ? 21.425 -4.548 -11.005 1.00 76.50 86 GLN A N 1
ATOM 670 C CA . GLN A 1 86 ? 22.769 -5.076 -10.757 1.00 76.50 86 GLN A CA 1
ATOM 671 C C . GLN A 1 86 ? 23.421 -4.322 -9.587 1.00 76.50 86 GLN A C 1
ATOM 673 O O . GLN A 1 86 ? 23.588 -3.099 -9.668 1.00 76.50 86 GLN A O 1
ATOM 678 N N . PRO A 1 87 ? 23.835 -5.015 -8.511 1.00 75.50 87 PRO A N 1
ATOM 679 C CA . PRO A 1 87 ? 24.530 -4.358 -7.420 1.00 75.50 87 PRO A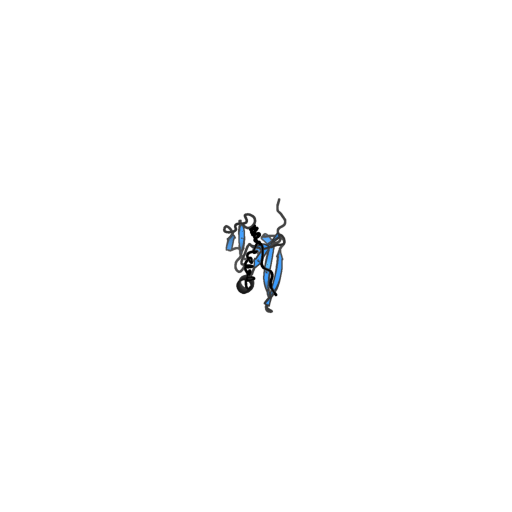 CA 1
ATOM 680 C C . PRO A 1 87 ? 25.853 -3.801 -7.946 1.00 75.50 87 PRO A C 1
ATOM 682 O O . PRO A 1 87 ? 26.615 -4.504 -8.615 1.00 75.50 87 PRO A O 1
ATOM 685 N N . VAL A 1 88 ? 26.143 -2.535 -7.631 1.00 77.75 88 VAL A N 1
ATOM 686 C CA . VAL A 1 88 ? 27.416 -1.900 -7.991 1.00 77.75 88 VAL A CA 1
ATOM 687 C C . VAL A 1 88 ? 28.550 -2.764 -7.440 1.00 77.75 88 VAL A C 1
ATOM 689 O O . VAL A 1 88 ? 28.754 -2.843 -6.225 1.00 77.75 88 VAL A O 1
ATOM 692 N N . ARG A 1 89 ? 29.281 -3.448 -8.332 1.00 74.56 89 ARG A N 1
ATOM 693 C CA . ARG A 1 89 ? 30.427 -4.282 -7.961 1.00 74.56 89 ARG A CA 1
ATOM 694 C C . ARG A 1 89 ? 31.465 -3.395 -7.290 1.00 74.56 89 ARG A C 1
ATOM 696 O O . ARG A 1 89 ? 32.179 -2.640 -7.943 1.00 74.56 89 ARG A O 1
ATOM 703 N N . ARG A 1 90 ? 31.551 -3.488 -5.965 1.00 71.62 90 ARG A N 1
ATOM 704 C CA . ARG A 1 90 ? 32.546 -2.769 -5.175 1.00 71.62 90 ARG A CA 1
ATOM 705 C C . ARG A 1 90 ? 33.912 -3.401 -5.435 1.00 71.62 90 ARG A C 1
ATOM 707 O O . ARG A 1 90 ? 34.265 -4.411 -4.830 1.00 71.62 90 ARG A O 1
ATOM 714 N N . THR A 1 91 ? 34.678 -2.828 -6.358 1.00 70.31 91 THR A N 1
ATOM 715 C CA . THR A 1 91 ? 36.058 -3.240 -6.621 1.00 70.31 91 THR A CA 1
ATOM 716 C C . THR A 1 91 ? 36.884 -2.965 -5.368 1.00 70.31 91 THR A C 1
ATOM 718 O O . THR A 1 91 ? 37.059 -1.814 -4.961 1.00 70.31 91 THR A O 1
ATOM 721 N N . ARG A 1 92 ? 37.384 -4.019 -4.713 1.00 72.56 92 ARG A N 1
ATOM 722 C CA . ARG A 1 92 ? 38.395 -3.861 -3.663 1.00 72.56 92 ARG A CA 1
ATOM 723 C C . ARG A 1 92 ? 39.633 -3.257 -4.323 1.00 72.56 92 ARG A C 1
ATOM 725 O O . ARG A 1 92 ? 40.255 -3.909 -5.155 1.00 72.56 92 ARG A O 1
ATOM 732 N N . ARG A 1 93 ? 39.987 -2.017 -3.969 1.00 66.50 93 ARG A N 1
ATOM 733 C CA . ARG A 1 93 ? 41.314 -1.478 -4.283 1.00 66.50 93 ARG A CA 1
ATOM 734 C C . ARG A 1 93 ? 42.320 -2.351 -3.540 1.00 66.50 93 ARG A C 1
ATOM 736 O O . ARG A 1 93 ? 42.369 -2.315 -2.313 1.00 66.50 93 ARG A O 1
ATOM 743 N N . SER A 1 94 ? 43.072 -3.169 -4.269 1.00 60.06 94 SER A N 1
ATOM 744 C CA . SER A 1 94 ? 44.280 -3.793 -3.742 1.00 60.06 94 SER A CA 1
ATOM 745 C C . SER A 1 94 ? 45.208 -2.664 -3.304 1.00 60.06 94 SER A C 1
ATOM 747 O O . SER A 1 94 ? 45.648 -1.872 -4.136 1.00 60.06 94 SER A O 1
ATOM 749 N N . ALA A 1 95 ? 45.437 -2.539 -1.999 1.00 58.94 95 ALA A N 1
ATOM 750 C CA . ALA A 1 95 ? 46.433 -1.623 -1.478 1.00 58.94 95 ALA A CA 1
ATOM 751 C C . ALA A 1 95 ? 47.799 -2.066 -2.014 1.00 58.94 95 ALA A C 1
ATOM 753 O O . ALA A 1 95 ? 48.279 -3.147 -1.677 1.00 58.94 95 ALA A O 1
ATOM 754 N N . THR A 1 96 ? 48.398 -1.260 -2.886 1.00 62.28 96 THR A N 1
ATOM 755 C CA . THR A 1 96 ? 49.789 -1.429 -3.302 1.00 62.28 96 THR A CA 1
ATOM 756 C C . THR A 1 96 ? 50.659 -1.252 -2.053 1.00 62.28 96 THR A C 1
ATOM 758 O O . THR A 1 96 ? 50.573 -0.190 -1.428 1.00 62.28 96 THR A O 1
ATOM 761 N N . PRO A 1 97 ? 51.456 -2.247 -1.628 1.00 51.31 97 PRO A N 1
ATOM 762 C CA . PRO A 1 97 ? 52.336 -2.069 -0.483 1.00 51.31 97 PRO A CA 1
ATOM 763 C C . PRO A 1 97 ? 53.390 -1.015 -0.838 1.00 51.31 97 PRO A C 1
ATOM 765 O O . PRO A 1 97 ? 54.150 -1.169 -1.791 1.00 51.31 97 PRO A O 1
ATOM 768 N N . GLN A 1 98 ? 53.394 0.088 -0.090 1.00 51.66 98 GLN A N 1
ATOM 769 C CA . GLN A 1 98 ? 54.406 1.134 -0.187 1.00 51.66 98 GLN A CA 1
ATOM 770 C C . GLN A 1 98 ? 55.751 0.550 0.258 1.00 51.66 98 GLN A C 1
ATOM 772 O O . GLN A 1 98 ? 55.944 0.251 1.435 1.00 51.66 98 GLN A O 1
ATOM 777 N N . SER A 1 99 ? 56.679 0.363 -0.680 1.00 49.81 99 SER A N 1
ATOM 778 C CA . SER A 1 99 ? 58.065 0.016 -0.376 1.00 49.81 99 SER A CA 1
ATOM 779 C C . SER A 1 99 ? 58.771 1.233 0.226 1.00 49.81 99 SER A C 1
ATOM 781 O O . SER A 1 99 ? 59.117 2.176 -0.486 1.00 49.81 99 SER A O 1
ATOM 783 N N . THR A 1 100 ? 58.984 1.222 1.537 1.00 46.19 100 THR A N 1
ATOM 784 C CA . THR A 1 100 ? 59.876 2.156 2.229 1.00 46.19 100 THR A CA 1
ATOM 785 C C . THR A 1 100 ? 61.338 1.822 1.887 1.00 46.19 100 THR A C 1
ATOM 787 O O . THR A 1 100 ? 61.746 0.667 2.033 1.00 46.19 100 THR A O 1
ATOM 790 N N . PRO A 1 101 ? 62.176 2.778 1.437 1.00 45.31 101 PRO A N 1
ATOM 791 C CA . PRO A 1 101 ? 63.593 2.511 1.238 1.00 45.31 101 PRO A CA 1
ATOM 792 C C . PRO A 1 101 ? 64.309 2.588 2.592 1.00 45.31 101 PRO A C 1
ATOM 794 O O . PRO A 1 101 ? 64.573 3.668 3.119 1.00 45.31 101 PRO A O 1
ATOM 797 N N . HIS A 1 102 ? 64.625 1.430 3.176 1.00 38.31 102 HIS A N 1
ATOM 798 C CA . HIS A 1 102 ? 65.519 1.358 4.327 1.00 38.31 102 HIS A CA 1
ATOM 799 C C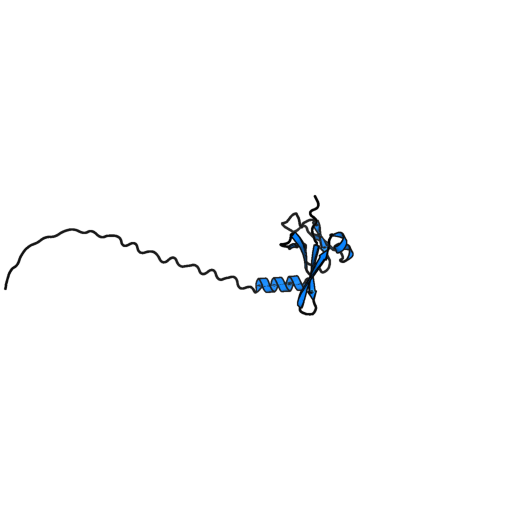 . HIS A 1 102 ? 66.968 1.617 3.890 1.00 38.31 102 HIS A C 1
ATOM 801 O O . HIS A 1 102 ? 67.572 0.853 3.139 1.00 38.31 102 HIS A O 1
ATOM 807 N N . SER A 1 103 ? 67.503 2.719 4.410 1.00 41.84 103 SER A N 1
ATOM 808 C CA . SER A 1 103 ? 68.913 3.101 4.438 1.00 41.84 103 SER A CA 1
ATOM 809 C C . SER A 1 103 ? 69.824 1.939 4.858 1.00 41.84 103 SER A C 1
ATOM 811 O O . SER A 1 103 ? 69.667 1.393 5.950 1.00 41.84 103 SER A O 1
ATOM 813 N N . LYS A 1 104 ? 70.819 1.607 4.026 1.00 41.00 104 LYS A N 1
ATOM 814 C CA . LYS A 1 104 ? 72.036 0.909 4.461 1.00 41.00 104 LYS A CA 1
ATOM 815 C C . LYS A 1 104 ? 73.210 1.882 4.404 1.00 41.00 104 LYS A C 1
ATOM 817 O O . LYS A 1 104 ? 73.764 2.156 3.345 1.00 41.00 104 LYS A O 1
ATOM 822 N N . LYS A 1 105 ? 73.575 2.401 5.578 1.00 40.47 105 LYS A N 1
ATOM 823 C CA . LYS A 1 105 ? 74.938 2.847 5.879 1.00 40.47 105 LYS A CA 1
ATOM 824 C C . LYS A 1 105 ? 75.794 1.599 6.067 1.00 40.47 105 LYS A C 1
ATOM 826 O O . LYS A 1 105 ? 75.504 0.822 6.969 1.00 40.47 105 LYS A O 1
ATOM 831 N N . GLU A 1 106 ? 76.881 1.479 5.318 1.00 39.25 106 GLU A N 1
ATOM 832 C CA . GLU A 1 106 ? 78.028 0.680 5.746 1.00 39.25 106 GLU A CA 1
ATOM 833 C C . GLU A 1 106 ? 79.318 1.418 5.362 1.00 39.25 106 GLU A C 1
ATOM 835 O O . GLU A 1 106 ? 79.595 1.686 4.195 1.00 39.25 106 GLU A O 1
ATOM 840 N N . LYS A 1 107 ? 80.034 1.851 6.408 1.00 39.50 107 LYS A N 1
ATOM 841 C CA . LYS A 1 107 ? 81.454 2.236 6.412 1.00 39.50 107 LYS A CA 1
ATOM 842 C C . LYS A 1 107 ? 82.268 0.953 6.135 1.00 39.50 107 LYS A C 1
ATOM 844 O O . LYS A 1 107 ? 81.745 -0.124 6.365 1.00 39.50 107 LYS A O 1
ATOM 849 N N . GLU A 1 108 ? 83.521 0.889 5.707 1.00 34.78 108 GLU A N 1
ATOM 850 C CA . GLU A 1 108 ? 84.724 1.711 5.843 1.00 34.78 108 GLU A CA 1
ATOM 851 C C . GLU A 1 108 ? 85.813 0.965 5.028 1.00 34.78 108 GLU A C 1
ATOM 853 O O . GLU A 1 108 ? 85.699 -0.249 4.852 1.00 34.78 108 GLU A O 1
ATOM 858 N N . GLY A 1 109 ? 86.896 1.615 4.580 1.00 37.66 109 GLY A N 1
ATOM 859 C CA . GLY A 1 109 ? 88.070 0.849 4.121 1.00 37.66 109 GLY A CA 1
ATOM 860 C C . GLY A 1 109 ? 89.021 1.548 3.156 1.00 37.66 109 GLY A C 1
ATOM 861 O O . GLY A 1 109 ? 89.095 1.206 1.982 1.00 37.66 109 GLY A O 1
ATOM 862 N N . VAL A 1 110 ? 89.806 2.496 3.663 1.00 48.03 110 VAL A N 1
ATOM 863 C CA . VAL A 1 110 ? 90.976 3.067 2.979 1.00 48.03 110 VAL A CA 1
ATOM 864 C C . VAL A 1 110 ? 92.095 2.019 2.886 1.00 48.03 110 VAL A C 1
ATOM 866 O O . VAL A 1 110 ? 92.569 1.559 3.923 1.00 48.03 110 VAL A O 1
ATOM 869 N N . ARG A 1 111 ? 92.616 1.714 1.682 1.00 44.12 111 ARG A N 1
ATOM 870 C CA . ARG A 1 111 ? 93.993 1.190 1.528 1.00 44.12 111 ARG A CA 1
ATOM 871 C C . ARG A 1 111 ? 94.628 1.456 0.151 1.00 44.12 111 ARG A C 1
ATOM 8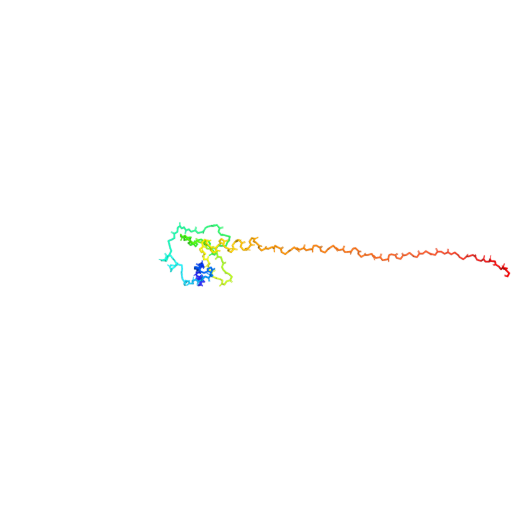73 O O . ARG A 1 111 ? 94.549 0.662 -0.770 1.00 44.12 111 ARG A O 1
ATOM 880 N N . SER A 1 112 ? 95.288 2.609 0.078 1.00 43.91 112 SER A N 1
ATOM 881 C CA . SER A 1 112 ? 96.615 2.904 -0.501 1.00 43.91 112 SER A CA 1
ATOM 882 C C . SER A 1 112 ? 97.266 1.984 -1.569 1.00 43.91 112 SER A C 1
ATOM 884 O O . SER A 1 112 ? 97.551 0.818 -1.311 1.00 43.91 112 SER A O 1
ATOM 886 N N . LYS A 1 113 ? 97.745 2.664 -2.633 1.00 48.50 113 LYS A N 1
ATOM 887 C CA . LYS A 1 113 ? 98.946 2.433 -3.481 1.00 48.50 113 LYS A CA 1
ATOM 888 C C . LYS A 1 113 ? 98.935 1.313 -4.541 1.00 48.50 113 LYS A C 1
ATOM 890 O O . LYS A 1 113 ? 99.187 0.158 -4.220 1.00 48.50 113 LYS A O 1
ATOM 895 N N . ARG A 1 114 ? 99.024 1.722 -5.820 1.00 44.34 114 ARG A N 1
ATOM 896 C CA . ARG A 1 114 ? 100.277 1.607 -6.606 1.00 44.34 114 ARG A CA 1
ATOM 897 C C . ARG A 1 114 ? 100.274 2.441 -7.893 1.00 44.34 114 ARG A C 1
ATOM 899 O O . ARG A 1 114 ? 99.326 2.432 -8.660 1.00 44.34 114 ARG A O 1
ATOM 906 N N . VAL A 1 115 ? 101.397 3.129 -8.067 1.00 47.53 115 VAL A N 1
ATOM 907 C CA . VAL A 1 115 ? 101.919 3.807 -9.263 1.00 47.53 115 VAL A CA 1
ATOM 908 C C . VAL A 1 115 ? 102.427 2.774 -10.281 1.00 47.53 115 VAL A C 1
ATOM 910 O O . VAL A 1 115 ? 102.886 1.716 -9.839 1.00 47.53 115 VAL A O 1
ATOM 913 N N . ARG A 1 116 ? 102.446 3.164 -11.573 1.00 44.28 116 ARG A N 1
ATOM 914 C CA . ARG A 1 116 ? 103.206 2.668 -12.760 1.00 44.28 116 ARG A CA 1
ATOM 915 C C . ARG A 1 116 ? 102.254 2.287 -13.909 1.00 44.28 116 ARG A C 1
ATOM 917 O O . ARG A 1 116 ? 101.323 1.540 -13.652 1.00 44.28 116 ARG A O 1
ATOM 924 N N . GLN A 1 117 ? 102.426 2.706 -15.164 1.00 48.22 117 GLN A N 1
ATOM 925 C CA . GLN A 1 117 ? 103.402 3.569 -15.849 1.00 48.22 117 GLN A CA 1
ATOM 926 C C . GLN A 1 117 ? 102.658 4.443 -16.860 1.00 48.22 117 GLN A C 1
ATOM 928 O O . GLN A 1 117 ? 101.559 4.014 -17.277 1.00 48.22 117 GLN A O 1
#

Radius of gyration: 34.26 Å; chains: 1; bounding box: 119×22×39 Å

Foldseek 3Di:
DDPQAKEWEWEADPVRDIDIDIDRDLVVVVVVFPFPAFDPPDPDPVRGRRTDTPQWDDQDQDPVRHGYIYGPVVVVVVVVVVVPPDPDPPDPPPPDPDDDDDDDDDDDDDDDDDDDD

Secondary structure (DSSP, 8-state):
----PPEEEEEE-TTS-EEEEEESSHHHHHTTS-EEEE----S-TTTTTPEEETT-EEEEE-TTS-EEEE-HHHHHHHHHHHHHS--------------------------------

pLDDT: mean 78.7, std 19.38, range [33.97, 95.81]

Sequence (117 aa):
MANQRTFRVVTRGANGDLRSKDYPSEESLVQMHEQIGVDDCSTDLSLRGLPIFRGLIGPMPDSKGAIRYETPEVFETLTKEWTNAQPVRRTRRSATPQSTPHSKKEKEGVRSKRVRQ